Protein AF-A0A2V6ZKU5-F1 (afdb_monomer_lite)

Sequence (66 aa):
MPLAALAVAASVLAGCLGTTTDSPAPVDIQSPGTWTPLAPMPTARQEVAVAELNGRVFVIGGFGPG

Structure (mmCIF, N/CA/C/O backbone):
data_AF-A0A2V6ZKU5-F1
#
_entry.id   AF-A0A2V6ZKU5-F1
#
loop_
_atom_site.group_PDB
_atom_site.id
_atom_site.type_symbol
_atom_site.label_atom_id
_atom_site.label_alt_id
_atom_site.label_comp_id
_atom_site.label_asym_id
_atom_site.label_entity_id
_atom_site.label_seq_id
_atom_site.pdbx_PDB_ins_code
_atom_site.Cartn_x
_atom_site.Cartn_y
_atom_site.Cartn_z
_atom_site.occupancy
_atom_site.B_iso_or_equiv
_atom_site.auth_seq_id
_atom_site.auth_comp_id
_atom_site.auth_asym_id
_atom_site.auth_atom_id
_atom_site.pdbx_PDB_model_num
ATOM 1 N N . MET A 1 1 ? 7.499 45.666 -24.175 1.00 58.28 1 MET A N 1
ATOM 2 C CA . MET A 1 1 ? 8.658 44.950 -23.600 1.00 58.28 1 MET A CA 1
ATOM 3 C C . MET A 1 1 ? 9.054 45.622 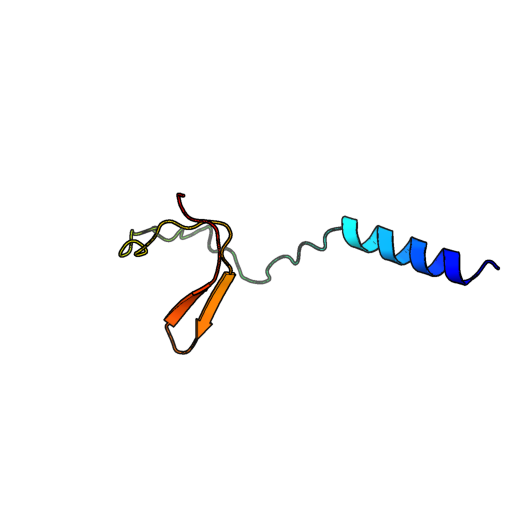-22.275 1.00 58.28 1 MET A C 1
ATOM 5 O O . MET A 1 1 ? 10.030 46.357 -22.273 1.00 58.28 1 MET A O 1
ATOM 9 N N . PRO A 1 2 ? 8.224 45.568 -21.206 1.00 55.94 2 PRO A N 1
ATOM 10 C CA . PRO A 1 2 ? 8.771 45.010 -19.949 1.00 55.94 2 PRO A CA 1
ATOM 11 C C . PRO A 1 2 ? 7.754 44.383 -18.962 1.00 55.94 2 PRO A C 1
ATOM 13 O O . PRO A 1 2 ? 8.167 43.874 -17.926 1.00 55.94 2 PRO A O 1
ATOM 16 N N . LEU A 1 3 ? 6.441 44.388 -19.232 1.00 49.81 3 LEU A N 1
ATOM 17 C CA . LEU A 1 3 ? 5.457 44.011 -18.201 1.00 49.81 3 LEU A CA 1
ATOM 18 C C . LEU A 1 3 ? 5.337 42.489 -17.983 1.00 49.81 3 LEU A C 1
ATOM 20 O O . LEU A 1 3 ? 5.131 42.042 -16.861 1.00 49.81 3 LEU A O 1
ATOM 24 N N . ALA A 1 4 ? 5.539 41.683 -19.032 1.00 46.69 4 ALA A N 1
ATOM 25 C CA . ALA A 1 4 ? 5.464 40.221 -18.932 1.00 46.69 4 ALA A CA 1
ATOM 26 C C . ALA A 1 4 ? 6.642 39.600 -18.149 1.00 46.69 4 ALA A C 1
ATOM 28 O O . ALA A 1 4 ? 6.482 38.549 -17.539 1.00 46.69 4 ALA A O 1
ATOM 29 N N . ALA A 1 5 ? 7.807 40.259 -18.120 1.00 47.25 5 ALA A N 1
ATOM 30 C CA . ALA A 1 5 ? 8.995 39.749 -17.428 1.00 47.25 5 ALA A CA 1
ATOM 31 C C . ALA A 1 5 ? 8.903 39.891 -15.896 1.00 47.25 5 ALA A C 1
ATOM 33 O O . ALA A 1 5 ? 9.430 39.050 -15.172 1.00 47.25 5 ALA A O 1
ATOM 34 N N . LEU A 1 6 ? 8.191 40.909 -15.390 1.00 49.50 6 LEU A N 1
ATOM 35 C CA . LEU A 1 6 ? 8.010 41.101 -13.945 1.00 49.50 6 LEU A CA 1
ATOM 36 C C . LEU A 1 6 ? 7.031 40.090 -13.325 1.00 49.50 6 LEU A C 1
ATOM 38 O O . LEU A 1 6 ? 7.226 39.674 -12.185 1.00 49.50 6 LEU A O 1
ATOM 42 N N . ALA A 1 7 ? 6.010 39.657 -14.069 1.00 45.28 7 ALA A N 1
ATOM 43 C CA . ALA A 1 7 ? 5.008 38.716 -13.560 1.00 45.28 7 ALA A CA 1
ATOM 44 C C . ALA A 1 7 ? 5.564 37.290 -13.366 1.00 45.28 7 ALA A C 1
ATOM 46 O O . ALA A 1 7 ? 5.172 36.590 -12.430 1.00 45.28 7 ALA A O 1
ATOM 47 N N . VAL A 1 8 ? 6.512 36.872 -14.212 1.00 51.69 8 VAL A N 1
ATOM 48 C CA . VAL A 1 8 ? 7.150 35.545 -14.126 1.00 51.69 8 VAL A CA 1
ATOM 49 C C . VAL A 1 8 ? 8.181 35.490 -12.990 1.00 51.69 8 VAL A C 1
ATOM 51 O O . VAL A 1 8 ? 8.290 34.479 -12.303 1.00 51.69 8 VAL A O 1
ATOM 54 N N . ALA A 1 9 ? 8.892 36.588 -12.714 1.00 46.47 9 ALA A N 1
ATOM 55 C CA . ALA A 1 9 ? 9.855 36.644 -11.610 1.00 46.47 9 ALA A CA 1
ATOM 56 C C . ALA A 1 9 ? 9.183 36.548 -10.224 1.00 46.47 9 ALA A C 1
ATOM 58 O O . ALA A 1 9 ? 9.718 35.910 -9.319 1.00 46.47 9 ALA A O 1
ATOM 59 N N . ALA A 1 10 ? 7.989 37.128 -10.063 1.00 49.59 10 ALA A N 1
ATOM 60 C CA . ALA A 1 10 ? 7.252 37.100 -8.797 1.00 49.59 10 ALA A CA 1
ATOM 61 C C . ALA A 1 10 ? 6.679 35.712 -8.451 1.00 49.59 10 ALA A C 1
ATOM 63 O O . ALA A 1 10 ? 6.514 35.390 -7.276 1.00 49.59 10 ALA A O 1
ATOM 64 N N . SER A 1 11 ? 6.400 34.873 -9.453 1.00 52.12 11 SER A N 1
ATOM 65 C CA . SER A 1 11 ? 5.831 33.533 -9.249 1.00 52.12 11 SER A CA 1
ATOM 66 C C . SER A 1 11 ? 6.890 32.473 -8.916 1.00 52.12 11 SER A C 1
ATOM 68 O O . SER A 1 11 ? 6.578 31.500 -8.236 1.00 52.12 11 SER A O 1
ATOM 70 N N . VAL A 1 12 ? 8.155 32.679 -9.305 1.00 52.66 12 VAL A N 1
ATOM 71 C CA . VAL A 1 12 ? 9.252 31.733 -9.012 1.00 52.66 12 VAL A CA 1
ATOM 72 C C . VAL A 1 12 ? 9.726 31.819 -7.552 1.00 52.66 12 VAL A C 1
ATOM 74 O O . VAL A 1 12 ? 10.066 30.793 -6.967 1.00 52.66 12 VAL A O 1
ATOM 77 N N . LEU A 1 13 ? 9.683 32.996 -6.910 1.00 53.94 13 LEU A N 1
ATOM 78 C CA . LEU A 1 13 ? 10.058 33.124 -5.489 1.00 53.94 13 LEU A CA 1
ATOM 79 C C . LEU A 1 13 ? 9.038 32.505 -4.517 1.00 53.94 13 LEU A C 1
ATOM 81 O O . LEU A 1 13 ? 9.406 32.163 -3.395 1.00 53.94 13 LEU A O 1
ATOM 85 N N . ALA A 1 14 ? 7.783 32.322 -4.932 1.00 55.28 14 ALA A N 1
ATOM 86 C CA . ALA A 1 14 ? 6.747 31.730 -4.084 1.00 55.28 14 ALA A CA 1
ATOM 87 C C . ALA A 1 14 ? 6.898 30.203 -3.916 1.00 55.28 14 ALA A C 1
ATOM 89 O O . ALA A 1 14 ? 6.378 29.642 -2.956 1.00 55.28 14 ALA A O 1
ATOM 90 N N . GLY A 1 15 ? 7.624 29.530 -4.818 1.00 55.16 15 GLY A N 1
ATOM 91 C CA . GLY A 1 15 ? 7.796 28.072 -4.792 1.00 55.16 15 GLY A CA 1
ATOM 92 C C . GLY A 1 15 ? 8.843 27.568 -3.792 1.00 55.16 15 GLY A C 1
ATOM 93 O O . GLY A 1 15 ? 8.722 26.454 -3.292 1.00 55.16 15 GLY A O 1
ATOM 94 N N . CYS A 1 16 ? 9.845 28.386 -3.454 1.00 60.12 16 CYS A N 1
ATOM 95 C CA . CYS A 1 16 ? 10.904 28.008 -2.505 1.00 60.12 16 CYS A CA 1
ATOM 96 C C . CYS A 1 16 ? 10.584 28.383 -1.053 1.00 60.12 16 CYS A C 1
ATOM 98 O O . CYS A 1 16 ? 11.297 27.964 -0.147 1.00 60.12 16 CYS A O 1
ATOM 100 N N . LEU A 1 17 ? 9.520 29.159 -0.824 1.00 60.97 17 LEU A N 1
ATOM 101 C CA . LEU A 1 17 ? 9.076 29.517 0.523 1.00 60.97 17 LEU A CA 1
ATOM 102 C C . LEU A 1 17 ? 8.308 28.396 1.218 1.00 60.97 17 LEU A C 1
ATOM 104 O O . LEU A 1 17 ? 7.866 28.633 2.335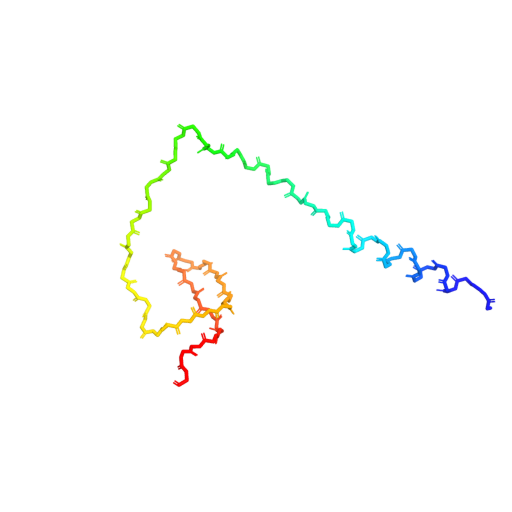 1.00 60.97 17 LEU A O 1
ATOM 108 N N . GLY A 1 18 ? 8.161 27.233 0.557 1.00 53.09 18 GLY A N 1
ATOM 109 C CA . GLY A 1 18 ? 7.656 25.982 1.114 1.00 53.09 18 GLY A CA 1
ATOM 110 C C . GLY A 1 18 ? 6.624 26.238 2.190 1.00 53.09 18 GLY A C 1
ATOM 111 O O . GLY A 1 18 ? 6.975 26.217 3.363 1.00 53.09 18 GLY A O 1
ATOM 112 N N . THR A 1 19 ? 5.383 26.542 1.805 1.00 57.62 19 THR A N 1
ATOM 113 C CA . THR A 1 19 ? 4.294 26.603 2.776 1.00 57.62 19 THR A 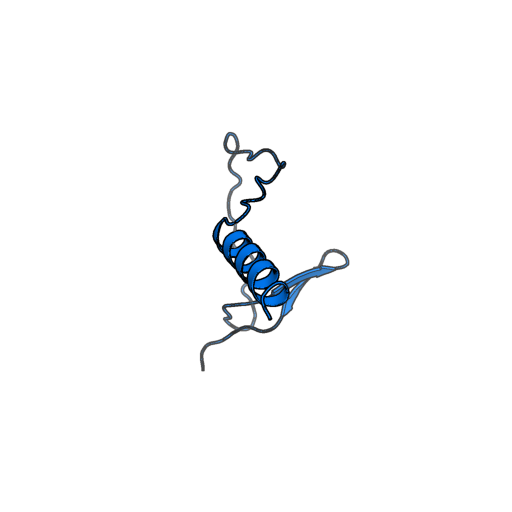CA 1
ATOM 114 C C . THR A 1 19 ? 4.208 25.228 3.421 1.00 57.62 19 THR A C 1
ATOM 116 O O . THR A 1 19 ? 3.573 24.322 2.881 1.00 57.62 19 THR A O 1
ATOM 119 N N . THR A 1 20 ? 4.887 25.041 4.549 1.00 62.25 20 THR A N 1
ATOM 120 C CA . THR A 1 20 ? 4.589 23.973 5.479 1.00 62.25 20 THR A CA 1
ATOM 121 C C . THR A 1 20 ? 3.148 24.243 5.856 1.00 62.25 20 THR A C 1
ATOM 123 O O . THR A 1 20 ? 2.843 25.194 6.572 1.00 62.25 20 THR A O 1
ATOM 126 N N . THR A 1 21 ? 2.223 23.491 5.264 1.00 62.84 21 THR A N 1
ATOM 127 C CA . THR A 1 21 ? 0.897 23.392 5.848 1.00 62.84 21 THR A CA 1
ATOM 128 C C . THR A 1 21 ? 1.145 22.719 7.181 1.00 62.84 21 THR A C 1
ATOM 130 O O . THR A 1 21 ? 1.341 21.505 7.224 1.00 62.84 21 THR A O 1
ATOM 133 N N . ASP A 1 22 ? 1.239 23.513 8.249 1.00 64.44 22 ASP A N 1
ATOM 134 C CA . ASP A 1 22 ? 1.104 22.966 9.587 1.00 64.44 22 ASP A CA 1
A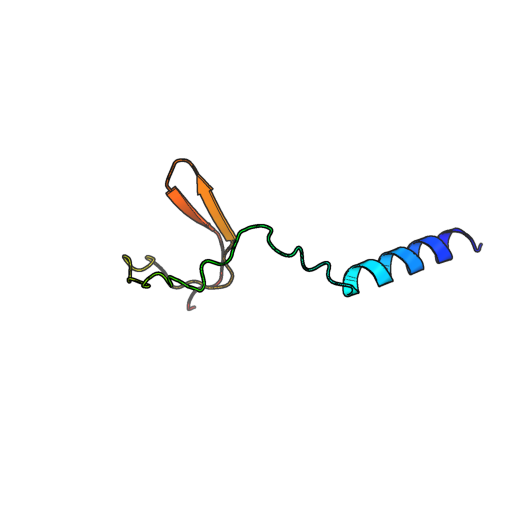TOM 135 C C . ASP A 1 22 ? -0.180 22.149 9.559 1.00 64.44 22 ASP A C 1
ATOM 137 O O . ASP A 1 22 ? -1.261 22.653 9.234 1.00 64.44 22 ASP A O 1
ATOM 141 N N . SER A 1 23 ? -0.035 20.844 9.774 1.00 67.44 23 SER A N 1
ATOM 142 C CA . SER A 1 23 ? -1.190 19.973 9.849 1.00 67.44 23 SER A CA 1
ATOM 143 C C . SER A 1 23 ? -2.016 20.456 11.041 1.00 67.44 23 SER A C 1
ATOM 145 O O . SER A 1 23 ? -1.489 20.489 12.153 1.00 67.44 23 SER A O 1
ATOM 147 N N . PRO A 1 24 ? -3.296 20.827 10.865 1.00 62.31 24 PRO A N 1
ATOM 148 C CA . PRO A 1 24 ? -4.139 21.238 11.984 1.00 62.31 24 PRO A CA 1
ATOM 149 C C . PRO A 1 24 ? -4.465 20.061 12.914 1.00 62.31 24 PRO A C 1
ATOM 151 O O . PRO A 1 24 ? -5.090 20.254 13.955 1.00 62.31 24 PRO A O 1
ATOM 154 N N . ALA A 1 25 ? -4.090 18.834 12.532 1.00 71.62 25 ALA A N 1
ATOM 155 C CA . ALA A 1 25 ? -4.272 17.661 13.361 1.00 71.62 25 ALA A CA 1
ATOM 156 C C . ALA A 1 25 ? -3.364 17.759 14.600 1.00 71.62 25 ALA A C 1
ATOM 158 O O . ALA A 1 25 ? -2.144 17.873 14.448 1.00 71.62 25 ALA A O 1
ATOM 159 N N . PRO A 1 26 ? -3.922 17.672 15.822 1.00 67.25 26 PRO A N 1
ATOM 160 C CA . PRO A 1 26 ? -3.119 17.502 17.021 1.00 67.25 26 PRO A CA 1
ATOM 161 C C . PRO A 1 26 ? -2.200 16.291 16.851 1.00 67.25 26 PRO A C 1
ATOM 163 O O . PRO A 1 26 ? -2.663 15.179 16.595 1.00 67.25 26 PRO A O 1
ATOM 166 N N . VAL A 1 27 ? -0.893 16.498 16.986 1.00 67.88 27 VAL A N 1
ATOM 167 C CA . VAL A 1 27 ? 0.040 15.385 17.148 1.00 67.88 27 VAL A CA 1
ATOM 168 C C . VAL A 1 27 ? -0.152 14.834 18.557 1.00 67.88 27 VAL A C 1
ATOM 170 O O . VAL A 1 27 ? 0.187 15.496 19.537 1.00 67.88 27 VAL A O 1
ATOM 173 N N . ASP A 1 28 ? -0.719 13.634 18.680 1.00 68.00 28 ASP A N 1
ATOM 174 C CA . ASP A 1 28 ? -0.771 12.916 19.958 1.00 68.00 28 ASP A CA 1
ATOM 175 C C . ASP A 1 28 ? 0.619 12.345 20.285 1.00 68.00 28 ASP A C 1
ATOM 177 O O . ASP A 1 28 ? 0.895 11.154 20.177 1.00 68.00 28 ASP A O 1
ATOM 181 N N . ILE A 1 29 ? 1.545 13.243 20.622 1.00 70.06 29 ILE A N 1
ATOM 182 C CA . ILE A 1 29 ? 2.892 12.905 21.102 1.00 70.06 29 ILE A CA 1
ATOM 183 C C . ILE A 1 29 ? 2.891 12.477 22.574 1.00 70.06 29 ILE A C 1
ATOM 185 O O . ILE A 1 29 ? 3.924 12.042 23.079 1.00 70.06 29 ILE A O 1
ATOM 189 N N . GLN A 1 30 ? 1.759 12.600 23.275 1.00 76.75 30 GLN A N 1
ATOM 190 C CA . GLN A 1 30 ? 1.649 12.187 24.674 1.00 76.75 30 GLN A CA 1
ATOM 191 C C . GLN A 1 30 ? 1.265 10.709 24.813 1.00 76.75 30 GLN A C 1
ATOM 193 O O . GLN A 1 30 ? 1.608 10.093 25.821 1.00 76.75 30 GLN A O 1
ATOM 198 N N . SER A 1 31 ? 0.621 10.125 23.798 1.00 79.44 31 SER A N 1
ATOM 199 C CA . SER A 1 31 ? 0.322 8.696 23.725 1.00 79.44 31 SER A CA 1
ATOM 200 C C . SER A 1 31 ? 0.800 8.097 22.395 1.00 79.44 31 SER A C 1
ATOM 202 O O . SER A 1 31 ? 0.006 7.865 21.482 1.00 79.44 31 SER A O 1
ATOM 204 N N . PRO A 1 32 ? 2.114 7.843 22.236 1.00 81.81 32 PRO A N 1
ATOM 205 C CA . PRO A 1 32 ? 2.615 7.260 21.003 1.00 81.81 32 PRO A CA 1
ATOM 206 C C . PRO A 1 32 ? 2.023 5.860 20.807 1.00 81.81 32 PRO A C 1
ATOM 208 O O . PRO A 1 32 ? 2.135 4.984 21.667 1.00 81.81 32 PRO A O 1
ATOM 211 N N . GLY A 1 33 ? 1.409 5.639 19.647 1.00 85.00 33 GLY A N 1
ATOM 212 C CA . GLY A 1 33 ? 0.985 4.308 19.228 1.00 85.00 33 GLY A CA 1
ATOM 213 C C . GLY A 1 33 ? 2.175 3.350 19.081 1.00 85.00 33 GLY A C 1
ATOM 214 O O . GLY A 1 33 ? 3.325 3.762 18.931 1.00 85.00 33 GLY A O 1
ATOM 215 N N . THR A 1 34 ? 1.899 2.045 19.098 1.00 91.38 34 THR A N 1
ATOM 216 C CA . THR A 1 34 ? 2.917 1.013 18.848 1.00 91.38 34 THR A CA 1
ATOM 217 C C . THR A 1 34 ? 2.840 0.539 17.401 1.00 91.38 34 THR A C 1
ATOM 219 O O . THR A 1 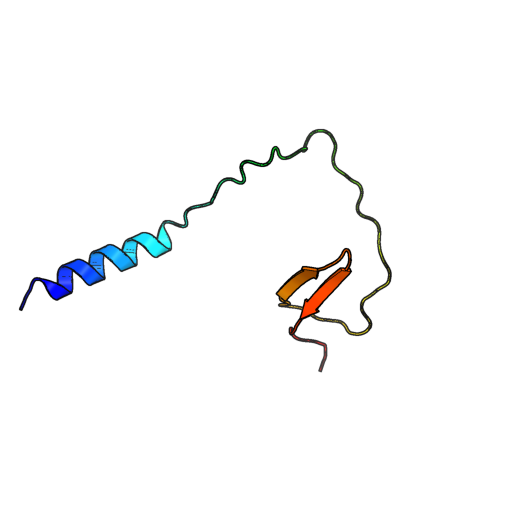34 ? 1.779 0.123 16.934 1.00 91.38 34 THR A O 1
ATOM 222 N N . TRP A 1 35 ? 3.971 0.556 16.694 1.00 93.94 35 TRP A N 1
ATOM 223 C CA . TRP A 1 35 ? 4.081 -0.059 15.373 1.00 93.94 35 TRP A CA 1
ATOM 224 C C . TRP A 1 35 ? 4.044 -1.579 15.492 1.00 93.94 35 TRP A C 1
ATOM 226 O O . TRP A 1 35 ? 4.780 -2.170 16.281 1.00 93.94 35 TRP A O 1
ATOM 236 N N . THR A 1 36 ? 3.211 -2.216 14.676 1.00 96.38 36 THR A N 1
ATOM 237 C CA . THR A 1 36 ? 3.146 -3.674 14.570 1.00 96.38 36 THR A CA 1
ATOM 238 C C . THR A 1 36 ? 3.349 -4.090 13.115 1.00 96.38 36 THR A C 1
ATOM 240 O O . THR A 1 36 ? 2.871 -3.403 12.208 1.00 96.38 36 THR A O 1
ATOM 243 N N . PRO A 1 37 ? 4.093 -5.177 12.854 1.00 96.06 37 PRO A N 1
ATOM 244 C CA . PRO A 1 37 ? 4.270 -5.670 11.499 1.00 96.06 37 PRO A CA 1
ATOM 245 C C . PRO A 1 37 ? 2.954 -6.251 10.973 1.00 96.06 37 PRO A C 1
ATOM 247 O O . PRO A 1 37 ? 2.271 -7.008 11.663 1.00 96.06 37 PRO A O 1
ATOM 250 N N . LEU A 1 38 ? 2.631 -5.927 9.724 1.00 94.75 38 LEU A N 1
ATOM 251 C CA . LEU A 1 38 ? 1.574 -6.589 8.962 1.00 94.75 38 LEU A CA 1
ATOM 252 C C . LEU A 1 38 ? 2.177 -7.623 8.006 1.00 94.75 38 LEU A C 1
ATOM 254 O O . LEU A 1 38 ? 3.398 -7.770 7.911 1.00 94.75 38 LEU A O 1
ATOM 258 N N . ALA A 1 39 ? 1.312 -8.339 7.286 1.00 96.25 39 ALA A N 1
ATOM 259 C CA . ALA A 1 39 ? 1.752 -9.208 6.203 1.00 96.25 39 ALA A CA 1
ATOM 260 C C . ALA A 1 39 ? 2.621 -8.411 5.205 1.00 96.25 39 ALA A C 1
ATOM 262 O O . ALA A 1 39 ? 2.240 -7.300 4.820 1.00 96.25 39 ALA A O 1
ATOM 263 N N . PRO A 1 40 ? 3.781 -8.946 4.785 1.00 95.12 40 PRO A N 1
ATOM 264 C CA . PRO A 1 40 ? 4.653 -8.252 3.849 1.00 95.12 40 PRO A CA 1
ATOM 265 C C . PRO A 1 40 ? 3.973 -8.096 2.484 1.00 95.12 40 PRO A C 1
ATOM 267 O O . PRO A 1 40 ? 3.149 -8.919 2.079 1.00 95.12 40 PRO A O 1
ATOM 270 N N . MET A 1 41 ? 4.350 -7.054 1.741 1.00 94.69 41 MET A N 1
ATOM 271 C CA . MET A 1 41 ? 3.934 -6.928 0.344 1.00 94.69 41 MET A CA 1
ATOM 272 C C . MET A 1 41 ? 4.497 -8.095 -0.492 1.00 94.69 41 MET A C 1
ATOM 274 O O . MET A 1 41 ? 5.632 -8.506 -0.252 1.00 94.69 41 MET A O 1
ATOM 278 N N . PRO A 1 42 ? 3.772 -8.583 -1.519 1.00 93.88 42 PRO A N 1
ATOM 279 C CA . PRO A 1 42 ? 4.247 -9.676 -2.379 1.00 93.88 42 PRO A CA 1
ATOM 280 C C . PRO A 1 42 ? 5.562 -9.383 -3.112 1.00 93.88 42 PRO A C 1
ATOM 282 O O . PRO A 1 42 ? 6.303 -10.297 -3.456 1.00 93.88 42 PRO A O 1
ATOM 285 N N . THR A 1 43 ? 5.851 -8.105 -3.359 1.00 94.19 43 THR A N 1
ATOM 286 C CA . THR A 1 43 ? 7.098 -7.634 -3.967 1.00 94.19 43 THR A CA 1
ATOM 287 C C . THR A 1 43 ? 7.628 -6.452 -3.163 1.00 94.19 43 THR A C 1
ATOM 289 O O . THR A 1 43 ? 6.861 -5.539 -2.835 1.00 94.19 43 THR A O 1
ATOM 292 N N . ALA A 1 44 ? 8.934 -6.415 -2.899 1.00 94.81 44 ALA A N 1
ATOM 293 C CA . ALA A 1 44 ? 9.573 -5.224 -2.348 1.00 94.81 44 ALA A CA 1
ATOM 294 C C . ALA A 1 44 ? 9.413 -4.045 -3.325 1.00 94.81 44 ALA A C 1
ATOM 296 O O . ALA A 1 44 ? 9.546 -4.224 -4.535 1.00 94.81 44 ALA A O 1
ATOM 297 N N . ARG A 1 45 ? 9.085 -2.856 -2.807 1.00 95.56 45 ARG A N 1
ATOM 298 C CA . ARG A 1 45 ? 8.942 -1.630 -3.602 1.00 95.56 45 ARG A CA 1
ATOM 299 C C . ARG A 1 45 ? 9.250 -0.382 -2.781 1.00 95.56 45 ARG A C 1
ATOM 301 O O . ARG A 1 45 ? 9.011 -0.371 -1.575 1.00 95.56 45 ARG A O 1
ATOM 308 N N . GLN A 1 46 ? 9.742 0.650 -3.454 1.00 94.94 46 GLN A N 1
ATOM 309 C CA . GLN A 1 46 ? 9.987 1.997 -2.929 1.00 94.94 46 GLN A CA 1
ATOM 310 C C . GLN A 1 46 ? 9.348 3.038 -3.863 1.00 94.94 46 GLN A C 1
ATOM 312 O O . GLN A 1 46 ? 8.940 2.683 -4.968 1.00 94.94 46 GLN A O 1
ATOM 317 N N . GLU A 1 47 ? 9.257 4.299 -3.430 1.00 96.50 47 GLU A N 1
ATOM 318 C CA . GLU A 1 47 ? 8.756 5.426 -4.249 1.00 96.50 47 GLU A CA 1
ATOM 319 C C . GLU A 1 47 ? 7.349 5.189 -4.833 1.00 96.50 47 GLU A C 1
ATOM 321 O O . GLU A 1 47 ? 7.088 5.342 -6.026 1.00 96.50 47 GLU A O 1
ATOM 326 N N . VAL A 1 48 ? 6.429 4.758 -3.971 1.00 97.06 48 VAL A N 1
ATOM 327 C CA . VAL A 1 48 ? 5.062 4.379 -4.349 1.00 97.06 48 VAL A CA 1
ATOM 328 C C . VAL A 1 48 ? 4.064 5.515 -4.143 1.00 97.06 48 VAL A C 1
ATOM 330 O O . VAL A 1 48 ? 4.212 6.326 -3.230 1.00 97.06 48 VAL A O 1
ATOM 333 N N . ALA A 1 49 ? 2.987 5.507 -4.928 1.00 97.75 49 ALA A N 1
ATOM 334 C CA . ALA A 1 49 ? 1.762 6.227 -4.593 1.00 97.75 49 ALA A CA 1
ATOM 335 C C . ALA A 1 49 ? 0.835 5.322 -3.766 1.00 97.75 49 ALA A C 1
ATOM 337 O O . ALA A 1 49 ? 0.755 4.116 -4.020 1.00 97.75 49 ALA A O 1
ATOM 338 N N . VAL A 1 50 ? 0.118 5.897 -2.794 1.00 97.25 50 VAL A N 1
ATOM 339 C CA . VAL A 1 50 ? -0.818 5.162 -1.929 1.00 97.25 50 VAL A CA 1
ATOM 340 C C . VAL A 1 50 ? -2.158 5.888 -1.851 1.00 97.25 50 VAL A C 1
ATOM 342 O O . VAL A 1 50 ? -2.189 7.108 -1.708 1.00 97.25 50 VAL A O 1
ATOM 345 N N . ALA A 1 51 ? -3.257 5.137 -1.921 1.00 97.69 51 ALA A N 1
ATOM 346 C CA . ALA A 1 51 ? -4.608 5.646 -1.698 1.00 97.69 51 ALA A CA 1
ATOM 347 C C . ALA A 1 51 ? -5.463 4.627 -0.935 1.00 97.69 51 ALA A C 1
ATOM 349 O O . ALA A 1 51 ? -5.289 3.418 -1.090 1.00 97.69 51 ALA A O 1
ATOM 350 N N . GLU A 1 52 ? -6.403 5.117 -0.132 1.00 97.94 52 GLU A N 1
ATOM 351 C CA . GLU A 1 52 ? -7.454 4.300 0.471 1.00 97.94 52 GLU A CA 1
ATOM 352 C C . GLU A 1 52 ? -8.723 4.384 -0.388 1.00 97.94 52 GLU A C 1
ATOM 354 O O . GLU A 1 52 ? -9.079 5.453 -0.883 1.00 97.94 52 GLU A O 1
ATOM 359 N N . LEU A 1 53 ? -9.369 3.239 -0.611 1.00 97.62 53 LEU A N 1
ATOM 360 C CA . LEU A 1 53 ? -10.664 3.149 -1.276 1.00 97.62 53 LEU A CA 1
ATOM 361 C C . LEU A 1 53 ? -11.461 1.963 -0.719 1.00 97.62 53 LEU A C 1
ATOM 363 O O . LEU A 1 53 ? -11.046 0.808 -0.848 1.00 97.62 53 LEU A O 1
ATOM 367 N N . ASN A 1 54 ? -12.646 2.239 -0.169 1.00 98.00 54 ASN A N 1
ATOM 368 C CA . ASN A 1 54 ? -13.576 1.238 0.370 1.00 98.00 54 ASN A CA 1
ATOM 369 C C . ASN A 1 54 ? -12.951 0.323 1.444 1.00 98.00 54 ASN A C 1
ATOM 371 O O . ASN A 1 54 ? -13.128 -0.897 1.424 1.00 98.00 54 ASN A O 1
ATOM 375 N N . GLY A 1 55 ? -12.188 0.904 2.368 1.00 97.00 55 GLY A N 1
ATOM 376 C CA . GLY A 1 55 ? -11.503 0.212 3.459 1.00 97.00 55 GLY A CA 1
ATOM 377 C C . GLY A 1 55 ? -10.264 -0.567 3.021 1.00 97.00 55 GLY A C 1
ATOM 378 O O . GLY A 1 55 ? -9.786 -1.426 3.762 1.00 97.00 55 GLY A O 1
ATOM 379 N N . ARG A 1 56 ? -9.753 -0.323 1.808 1.00 96.44 56 ARG A N 1
ATOM 380 C CA . ARG A 1 56 ? -8.582 -1.017 1.257 1.00 96.44 56 ARG A CA 1
ATOM 381 C C . ARG A 1 56 ? -7.508 -0.020 0.868 1.00 96.44 56 ARG A C 1
ATOM 383 O O . ARG A 1 56 ? -7.789 0.978 0.215 1.00 96.44 56 ARG A O 1
ATOM 390 N N . VAL A 1 57 ? -6.270 -0.338 1.231 1.00 96.38 57 VAL A N 1
ATOM 391 C CA . VAL A 1 57 ? -5.094 0.448 0.857 1.00 96.38 57 VAL A CA 1
ATOM 392 C C . VAL A 1 57 ? -4.530 -0.091 -0.452 1.00 96.38 57 VAL A C 1
ATOM 394 O O . VAL A 1 57 ? -4.166 -1.263 -0.548 1.00 96.38 57 VAL A O 1
ATOM 397 N N . PHE A 1 58 ? -4.451 0.773 -1.457 1.00 96.69 58 PHE A N 1
ATOM 398 C CA . PHE A 1 58 ? -3.876 0.491 -2.764 1.00 96.69 58 PHE A CA 1
ATOM 399 C C . PHE A 1 58 ? -2.502 1.135 -2.861 1.00 96.69 58 PHE A C 1
ATOM 401 O O . PHE A 1 58 ? -2.355 2.332 -2.628 1.00 96.69 58 PHE A O 1
ATOM 408 N N . VAL A 1 59 ? -1.507 0.334 -3.236 1.00 96.56 59 VAL A N 1
ATOM 409 C CA . VAL A 1 59 ? -0.125 0.771 -3.448 1.00 96.56 59 VAL A CA 1
ATOM 410 C C . VAL A 1 59 ? 0.194 0.627 -4.934 1.00 96.56 59 VAL A C 1
ATOM 412 O O . VAL A 1 59 ? 0.107 -0.476 -5.475 1.00 96.56 59 VAL A O 1
ATOM 415 N N . ILE A 1 60 ? 0.521 1.732 -5.606 1.00 96.44 60 ILE A N 1
ATOM 416 C CA . ILE A 1 60 ? 0.619 1.815 -7.071 1.00 96.44 60 ILE A CA 1
ATOM 417 C C . ILE A 1 60 ? 2.018 2.290 -7.485 1.00 96.44 60 ILE A C 1
ATOM 419 O O . ILE A 1 60 ? 2.554 3.247 -6.926 1.00 96.44 60 ILE A O 1
ATOM 423 N N . GLY A 1 61 ? 2.591 1.633 -8.501 1.00 96.25 61 GLY A N 1
ATOM 424 C CA . GLY A 1 61 ? 3.901 1.977 -9.065 1.00 96.25 61 GLY A CA 1
ATOM 425 C C . GLY A 1 61 ? 5.081 1.631 -8.150 1.00 96.25 61 GLY A C 1
ATOM 426 O O . GLY A 1 61 ? 4.998 0.701 -7.341 1.00 96.25 61 GLY A O 1
ATOM 427 N N . GLY A 1 62 ? 6.173 2.379 -8.294 1.00 95.50 62 GLY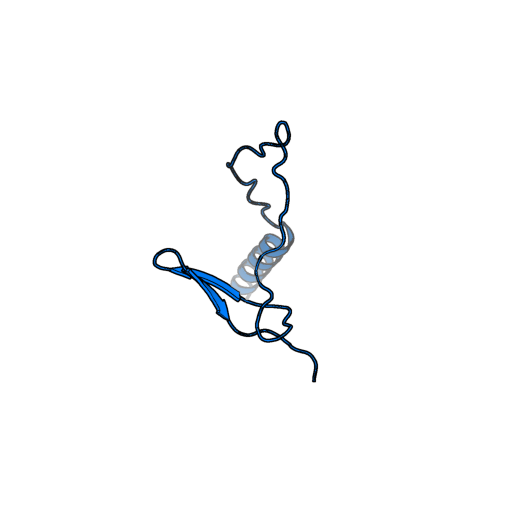 A N 1
ATOM 428 C CA . GLY A 1 62 ? 7.401 2.229 -7.515 1.00 95.50 62 GLY A CA 1
ATOM 429 C C . GLY A 1 62 ? 8.450 1.301 -8.131 1.00 95.50 62 GLY A C 1
ATOM 430 O O . GLY A 1 62 ? 8.220 0.655 -9.156 1.00 95.50 62 GLY A O 1
ATOM 431 N N . PHE A 1 63 ? 9.603 1.232 -7.468 1.00 95.00 63 PHE A N 1
ATOM 432 C CA . PHE A 1 63 ? 10.775 0.469 -7.901 1.00 95.00 63 PHE A CA 1
ATOM 433 C C . PHE A 1 63 ? 11.019 -0.723 -6.983 1.00 95.00 63 PHE A C 1
ATOM 435 O O . PHE A 1 63 ? 11.102 -0.562 -5.765 1.00 95.00 63 PHE A O 1
ATOM 442 N N . GLY A 1 64 ? 11.112 -1.916 -7.570 1.00 90.81 64 GLY A N 1
ATOM 443 C CA . GLY A 1 64 ? 11.465 -3.148 -6.870 1.00 90.81 64 GLY A CA 1
ATOM 444 C C . GLY A 1 64 ? 12.921 -3.558 -7.100 1.00 90.81 64 GLY A C 1
ATOM 445 O O . GLY A 1 64 ? 13.627 -2.914 -7.877 1.00 90.81 64 GLY A O 1
ATOM 446 N N . PRO A 1 65 ? 13.379 -4.629 -6.434 1.00 83.06 65 PRO A N 1
ATOM 447 C CA . PRO A 1 65 ? 14.647 -5.260 -6.772 1.00 83.06 65 PRO A CA 1
ATOM 448 C C . PRO A 1 65 ? 14.578 -5.782 -8.216 1.00 83.06 65 PRO A C 1
ATOM 450 O O . PRO A 1 65 ? 13.600 -6.438 -8.582 1.00 83.06 65 PRO A O 1
ATOM 453 N N . GLY A 1 66 ? 15.577 -5.417 -9.024 1.00 70.50 66 GLY A N 1
ATOM 454 C CA . GLY A 1 66 ? 15.767 -5.938 -10.382 1.00 70.50 66 GLY A CA 1
ATOM 455 C C . GLY A 1 66 ? 16.238 -7.384 -10.392 1.00 70.50 66 GLY A C 1
ATOM 456 O O . GLY A 1 66 ? 16.866 -7.804 -9.392 1.00 70.50 66 GLY A O 1
#

Foldseek 3Di:
DPDVVVVVVVVVVVVVVPPPPPDPDDDPPVDDDDDDDDDDDPFDFDPWDWDDDPNDIDTDDGDTDD

Radius of gyration: 20.98 Å; chains: 1; bounding box: 29×55×48 Å

pLDDT: mean 77.44, std 19.07, range [45.28, 98.0]

Secondary structure (DSSP, 8-state):
--HHHHHHHHHHTTTTT-------S----SSPPPP---PPPSS--BS-EEEEETTEEEEE--B---